Protein AF-A0A4P9YCV2-F1 (afdb_monomer_lite)

Structure (mmCIF, N/CA/C/O backbone):
data_AF-A0A4P9YCV2-F1
#
_entry.id   AF-A0A4P9YCV2-F1
#
loop_
_atom_site.group_PDB
_atom_site.id
_atom_site.type_symbol
_atom_site.label_atom_id
_atom_site.label_alt_id
_atom_site.label_comp_id
_atom_site.label_asym_id
_atom_site.label_entity_id
_atom_site.label_seq_id
_atom_site.pdbx_PDB_ins_code
_atom_site.Cartn_x
_atom_site.Cartn_y
_atom_site.Cartn_z
_atom_site.occupancy
_atom_site.B_iso_or_equiv
_atom_site.auth_seq_id
_atom_site.auth_comp_id
_atom_site.auth_asym_id
_atom_site.auth_atom_id
_atom_site.pdbx_PDB_model_num
ATOM 1 N N . MET A 1 1 ? -6.295 -4.041 25.156 1.00 79.94 1 MET A N 1
ATOM 2 C CA . MET A 1 1 ? -7.656 -3.529 24.914 1.00 79.94 1 MET A CA 1
ATOM 3 C C . MET A 1 1 ? -7.608 -2.036 25.189 1.00 79.94 1 MET A C 1
ATOM 5 O O . MET A 1 1 ? -7.021 -1.680 26.203 1.00 79.94 1 MET A O 1
ATOM 9 N N . ILE A 1 2 ? -8.071 -1.189 24.267 1.00 89.06 2 ILE A N 1
ATOM 10 C CA . ILE A 1 2 ? -8.066 0.276 24.450 1.00 89.06 2 ILE A CA 1
ATOM 11 C C . ILE A 1 2 ? -9.195 0.671 25.412 1.00 89.06 2 ILE A C 1
ATOM 13 O O . ILE A 1 2 ? -10.261 0.050 25.372 1.00 89.06 2 ILE A O 1
ATOM 17 N N . THR A 1 3 ? -8.975 1.653 26.290 1.00 91.81 3 THR A N 1
ATOM 18 C CA . THR A 1 3 ? -10.030 2.127 27.206 1.00 91.81 3 THR A CA 1
ATOM 19 C C . THR A 1 3 ? -11.043 3.021 26.484 1.00 91.81 3 THR A C 1
ATOM 21 O O . THR A 1 3 ? -10.750 3.566 25.419 1.00 91.81 3 THR A O 1
ATOM 24 N N . GLU A 1 4 ? -12.235 3.205 27.062 1.00 92.19 4 GLU A N 1
ATOM 25 C CA . GLU A 1 4 ? -13.264 4.096 26.500 1.00 92.19 4 GLU A CA 1
ATOM 26 C C . GLU A 1 4 ? -12.749 5.535 26.356 1.00 92.19 4 GLU A C 1
ATOM 28 O O . GLU A 1 4 ? -12.915 6.159 25.312 1.00 92.19 4 GLU A O 1
ATOM 33 N N . GLU A 1 5 ? -12.040 6.046 27.364 1.00 93.50 5 GLU A N 1
ATOM 34 C CA . GLU A 1 5 ? -11.459 7.393 27.349 1.00 93.50 5 GLU A CA 1
ATOM 35 C C . GLU A 1 5 ? -10.375 7.554 26.273 1.00 93.50 5 GLU A C 1
ATOM 37 O O . GLU A 1 5 ? -10.269 8.591 25.611 1.00 93.50 5 GLU A O 1
ATOM 42 N N . GLU A 1 6 ? -9.534 6.537 26.086 1.00 92.81 6 GLU A N 1
ATOM 43 C CA . GLU A 1 6 ? -8.525 6.515 25.026 1.00 92.81 6 GLU A CA 1
ATOM 44 C C . GLU A 1 6 ? -9.166 6.439 23.640 1.00 92.81 6 GLU A C 1
ATOM 46 O O . GLU A 1 6 ? -8.733 7.141 22.721 1.00 92.81 6 GLU A O 1
ATOM 51 N N . PHE A 1 7 ? -10.204 5.616 23.489 1.00 93.69 7 PHE A N 1
ATOM 52 C CA . PHE A 1 7 ? -10.951 5.493 22.246 1.00 93.69 7 PHE A CA 1
ATOM 53 C C . PHE A 1 7 ? -11.698 6.785 21.915 1.00 93.69 7 PHE A C 1
ATOM 55 O O . PHE A 1 7 ? -11.600 7.259 20.786 1.00 93.69 7 PHE A O 1
ATOM 62 N N . GLY A 1 8 ? -12.359 7.403 22.896 1.00 92.50 8 GLY A N 1
ATOM 63 C CA . GLY A 1 8 ? -13.043 8.685 22.755 1.00 92.50 8 GLY A CA 1
ATOM 64 C C . GLY A 1 8 ? -12.087 9.785 22.299 1.00 92.50 8 GLY A C 1
ATOM 65 O O . GLY A 1 8 ? -12.325 10.415 21.271 1.00 92.50 8 GLY A O 1
ATOM 66 N N . ARG A 1 9 ? -10.937 9.946 22.973 1.00 94.56 9 ARG A N 1
ATOM 67 C CA . ARG A 1 9 ? -9.894 10.900 22.546 1.00 94.56 9 ARG A CA 1
ATOM 68 C C . ARG A 1 9 ? -9.392 10.627 21.131 1.00 94.56 9 ARG A C 1
ATOM 70 O O . ARG A 1 9 ? -9.130 11.566 20.387 1.00 94.56 9 ARG A O 1
ATOM 77 N N . TRP A 1 10 ? -9.239 9.360 20.753 1.00 94.56 10 TRP A N 1
ATOM 78 C CA . TRP A 1 10 ? -8.842 9.005 19.394 1.00 94.56 10 TRP A CA 1
ATOM 79 C C . TRP A 1 10 ? -9.930 9.356 18.375 1.00 94.56 10 TRP A C 1
ATOM 81 O O . TRP A 1 10 ? -9.603 9.984 17.372 1.00 94.56 10 TRP A O 1
ATOM 91 N N . ILE A 1 11 ? -11.200 9.033 18.632 1.00 93.62 11 ILE A N 1
ATOM 92 C CA . ILE A 1 11 ? -12.32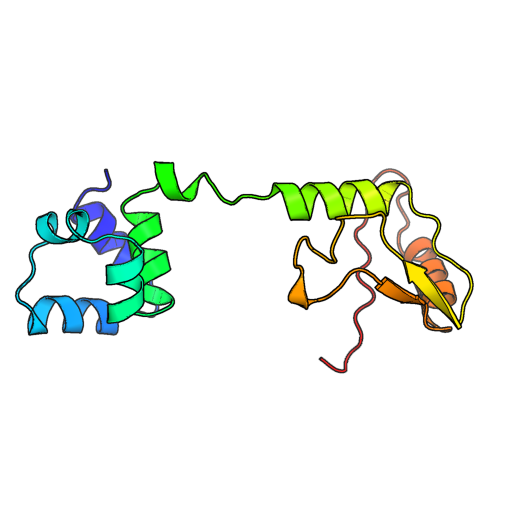5 9.361 17.744 1.00 93.62 11 ILE A CA 1
ATOM 93 C C . ILE A 1 11 ? -12.427 10.865 17.476 1.00 93.62 11 ILE A C 1
ATOM 95 O O . ILE A 1 11 ? -12.663 11.247 16.333 1.00 93.62 11 ILE A O 1
ATOM 99 N N . GLU A 1 12 ? -12.169 11.719 18.471 1.00 92.75 12 GLU A N 1
ATOM 100 C CA . GLU A 1 12 ? -12.150 13.184 18.298 1.00 92.75 12 GLU A CA 1
ATOM 101 C C . GLU A 1 12 ? -11.142 13.667 17.241 1.00 92.75 12 GLU A C 1
ATOM 103 O O . GLU A 1 12 ? -11.325 14.721 16.637 1.00 92.75 12 GLU A O 1
ATOM 108 N N . THR A 1 13 ? -10.089 12.890 16.975 1.00 91.44 13 THR A N 1
ATOM 109 C CA . THR A 1 13 ? -9.087 13.207 15.940 1.00 91.44 13 THR A CA 1
ATOM 110 C C . THR A 1 13 ? -9.458 12.708 14.545 1.00 91.44 13 THR A C 1
ATOM 112 O O . THR A 1 13 ? -8.745 12.991 13.584 1.00 91.44 13 THR A O 1
ATOM 115 N N . GLN A 1 14 ? -10.529 11.924 14.416 1.00 90.38 14 GLN A N 1
ATOM 116 C CA . GLN A 1 14 ? -10.894 11.268 13.167 1.00 90.38 14 GLN A CA 1
ATOM 117 C C . GLN A 1 14 ? -11.962 12.064 12.415 1.00 90.38 14 GLN A C 1
ATOM 119 O O . GLN A 1 14 ? -12.961 12.493 12.987 1.00 90.38 14 GLN A O 1
ATOM 124 N N . GLY A 1 15 ? -11.825 12.163 11.089 1.00 90.25 15 GLY A N 1
ATOM 125 C CA . GLY A 1 15 ? -12.814 12.827 10.226 1.00 90.25 15 GLY A CA 1
ATOM 126 C C . GLY A 1 15 ? -14.171 12.112 10.120 1.00 90.25 15 GLY A C 1
ATOM 127 O O . GLY A 1 15 ? -15.056 12.590 9.423 1.00 90.25 15 GLY A O 1
ATOM 128 N N . PHE A 1 16 ? -14.344 10.964 10.784 1.00 90.38 16 PHE A N 1
ATOM 129 C CA . PHE A 1 16 ? -15.563 10.148 10.758 1.00 90.38 16 PHE A CA 1
ATOM 130 C C . PHE A 1 16 ? -16.293 10.078 12.111 1.00 90.38 16 PHE A C 1
ATOM 132 O O . PHE A 1 16 ? -17.179 9.238 12.281 1.00 90.38 16 PHE A O 1
ATOM 139 N N . LYS A 1 17 ? -15.952 10.952 13.070 1.00 92.69 17 LYS A N 1
ATOM 140 C CA . LYS A 1 17 ? -16.592 11.022 14.396 1.00 92.69 17 LYS A CA 1
ATOM 141 C C . LYS A 1 17 ? -18.122 11.028 14.321 1.00 92.69 17 LYS A C 1
ATOM 143 O O . LYS A 1 17 ? -18.777 10.261 15.014 1.00 92.69 17 LYS A O 1
ATOM 148 N N . GLU A 1 18 ? -18.701 11.854 13.456 1.00 92.31 18 GLU A N 1
ATOM 149 C CA . GLU A 1 18 ? -20.161 11.978 13.349 1.00 92.31 18 GLU A CA 1
ATOM 150 C C . GLU A 1 18 ? -20.827 10.669 12.906 1.00 92.31 18 GLU A C 1
ATOM 152 O O . GLU A 1 18 ? -21.884 10.307 13.422 1.00 92.31 18 GLU A O 1
ATOM 157 N N . LYS A 1 19 ? -20.177 9.917 12.003 1.00 92.44 19 LYS A N 1
ATOM 158 C CA . LYS A 1 19 ? -20.676 8.623 11.514 1.00 92.44 19 LYS A CA 1
ATOM 159 C C . LYS A 1 19 ? -20.744 7.602 12.652 1.00 92.44 19 LYS A C 1
ATOM 161 O O . LYS A 1 19 ? -21.760 6.926 12.789 1.00 92.44 19 LYS A O 1
ATOM 166 N N . ILE A 1 20 ? -19.702 7.520 13.488 1.00 91.44 20 ILE A N 1
ATOM 167 C CA . ILE A 1 20 ? -19.708 6.595 14.630 1.00 91.44 20 ILE A CA 1
ATOM 168 C C . ILE A 1 20 ? -20.664 7.063 15.731 1.00 91.44 20 ILE A C 1
ATOM 170 O O . ILE A 1 20 ? -21.404 6.247 16.267 1.00 91.44 20 ILE A O 1
ATOM 174 N N . SER A 1 21 ? -20.727 8.367 16.023 1.00 91.25 21 SER A N 1
ATOM 175 C CA . SER A 1 21 ? -21.659 8.904 17.020 1.00 91.25 21 SER A CA 1
ATOM 176 C C . SER A 1 21 ? -23.109 8.599 16.653 1.00 91.25 21 SER A C 1
ATOM 178 O O . SER A 1 21 ? -23.869 8.165 17.514 1.00 91.25 21 SER A O 1
ATOM 180 N N . LYS A 1 22 ? -23.476 8.758 15.376 1.00 93.38 22 LYS A N 1
ATOM 181 C CA . LYS A 1 22 ? -24.812 8.414 14.888 1.00 93.38 22 LYS A CA 1
ATOM 182 C C . LYS A 1 22 ? -25.097 6.915 15.009 1.00 93.38 22 LYS A C 1
ATOM 184 O O . LYS A 1 22 ? -26.130 6.543 15.544 1.00 93.38 22 LYS A O 1
ATOM 189 N N . PHE A 1 23 ? -24.167 6.061 14.583 1.00 91.31 23 PHE A N 1
ATOM 190 C CA . PHE A 1 23 ? -24.310 4.606 14.692 1.00 91.31 23 PHE A CA 1
ATOM 191 C C . PHE A 1 23 ? -24.545 4.139 16.137 1.00 91.31 23 PHE A C 1
ATOM 193 O O . PHE A 1 23 ? -25.420 3.315 16.392 1.00 91.31 23 PHE A O 1
ATOM 200 N N . VAL A 1 24 ? -23.797 4.705 17.087 1.00 91.25 24 VAL A N 1
ATOM 201 C CA . VAL A 1 24 ? -23.939 4.409 18.518 1.00 91.25 24 VAL A CA 1
ATOM 202 C C . VAL A 1 24 ? -25.290 4.885 19.053 1.00 91.25 24 VAL A C 1
ATOM 204 O O . VAL A 1 24 ? -25.934 4.158 19.803 1.00 91.25 24 VAL A O 1
ATOM 207 N N . GLN A 1 25 ? -25.739 6.077 18.650 1.00 91.50 25 GLN A N 1
ATOM 208 C CA . GLN A 1 25 ? -27.035 6.626 19.057 1.00 91.50 25 GLN A CA 1
ATOM 209 C C . GLN A 1 25 ? -28.213 5.819 18.502 1.00 91.50 25 GLN A C 1
ATOM 211 O O . GLN A 1 25 ? -29.111 5.465 19.265 1.00 91.50 25 GLN A O 1
ATOM 216 N N . ASP A 1 26 ? -28.193 5.502 17.207 1.00 92.75 26 ASP A N 1
ATOM 217 C CA . ASP A 1 26 ? -29.285 4.810 16.512 1.00 92.75 26 ASP A CA 1
ATOM 218 C C . ASP A 1 26 ? -29.519 3.401 17.084 1.00 92.75 26 ASP A C 1
ATOM 220 O O . ASP A 1 26 ? -30.657 2.939 17.163 1.00 92.75 26 ASP A O 1
ATOM 224 N N . ASN A 1 27 ? -28.452 2.743 17.545 1.00 90.69 27 ASN A N 1
ATOM 225 C CA . ASN A 1 27 ? -28.502 1.380 18.071 1.00 90.69 27 ASN A CA 1
ATOM 226 C C . ASN A 1 27 ? -28.398 1.289 19.602 1.00 90.69 27 ASN A C 1
ATOM 228 O O . ASN A 1 27 ? -28.464 0.195 20.156 1.00 90.69 27 ASN A O 1
ATOM 232 N N . GLN A 1 28 ? -28.248 2.424 20.292 1.00 91.94 28 GLN A N 1
ATOM 233 C CA . GLN A 1 28 ? -28.092 2.508 21.752 1.00 91.94 28 GLN A CA 1
ATOM 234 C C . GLN A 1 28 ? -26.942 1.648 22.309 1.00 91.94 28 GLN A C 1
ATOM 236 O O . GLN A 1 28 ? -27.038 1.110 23.415 1.00 91.94 28 GLN A O 1
ATOM 241 N N . PHE A 1 29 ? -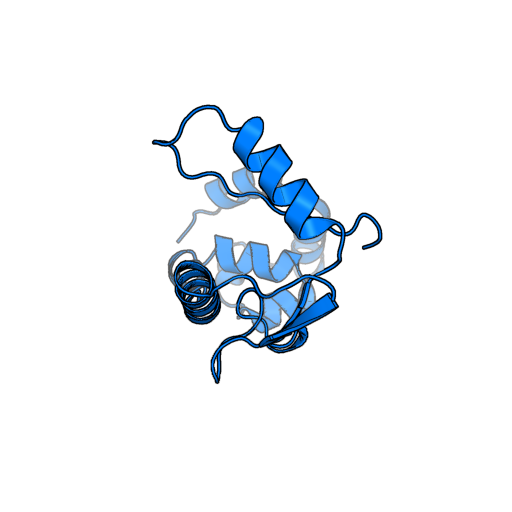25.851 1.521 21.552 1.00 91.62 29 PHE A N 1
ATOM 242 C CA . PHE A 1 29 ? -24.694 0.733 21.971 1.00 91.62 29 PHE A CA 1
ATOM 243 C C . PHE A 1 29 ? -23.890 1.428 23.069 1.00 91.62 29 PHE A C 1
ATOM 245 O O . PHE A 1 29 ? -23.776 2.655 23.114 1.00 91.62 29 PHE A O 1
ATOM 252 N N . LYS A 1 30 ? -23.278 0.621 23.931 1.00 91.19 30 LYS A N 1
ATOM 253 C CA . LYS A 1 30 ? -22.243 1.039 24.875 1.00 91.19 30 LYS A CA 1
ATOM 254 C C . LYS A 1 30 ? -20.864 0.674 24.339 1.00 91.19 30 LYS A C 1
ATOM 256 O O . LYS A 1 30 ? -20.731 -0.147 23.433 1.00 91.19 30 LYS A O 1
ATOM 261 N N . PHE A 1 31 ? -19.821 1.278 24.904 1.00 88.00 31 PHE A N 1
ATOM 262 C CA . PHE A 1 31 ? -18.452 1.022 24.461 1.00 88.00 31 PHE A CA 1
ATOM 263 C C . PHE A 1 31 ? -18.053 -0.456 24.605 1.00 88.00 31 PHE A C 1
ATOM 265 O O . PHE A 1 31 ? -17.334 -0.984 23.759 1.00 88.00 31 PHE A O 1
ATOM 272 N N . GLU A 1 32 ? -18.546 -1.154 25.631 1.00 89.75 32 GLU A N 1
ATOM 273 C CA . GLU A 1 32 ? -18.267 -2.580 25.828 1.00 89.75 32 GLU A CA 1
ATOM 274 C C . GLU A 1 32 ? -18.831 -3.449 24.697 1.00 89.75 32 GLU A C 1
ATOM 276 O O . GLU A 1 32 ? -18.220 -4.460 24.341 1.00 89.75 32 GLU A O 1
ATOM 281 N N . ASP A 1 33 ? -19.942 -3.029 24.086 1.00 91.75 33 ASP A N 1
ATOM 282 C CA . ASP A 1 33 ? -20.583 -3.762 22.995 1.00 91.75 33 ASP A CA 1
ATOM 283 C C . ASP A 1 33 ? -19.688 -3.799 21.751 1.00 91.75 33 ASP A C 1
ATOM 285 O O . ASP A 1 33 ? -19.752 -4.745 20.972 1.00 91.75 33 ASP A O 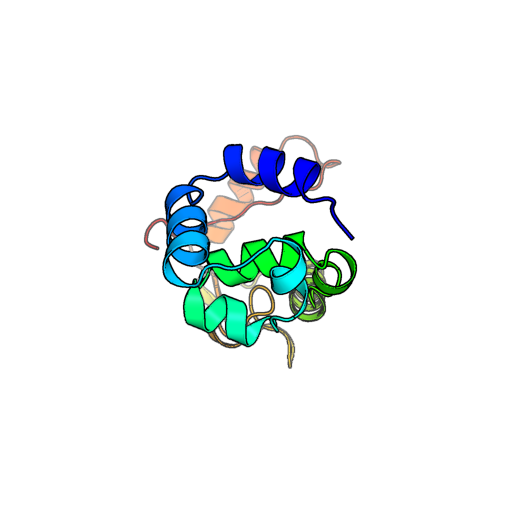1
ATOM 289 N N . PHE A 1 34 ? -18.783 -2.831 21.577 1.00 92.50 34 PHE A N 1
ATOM 290 C CA . PHE A 1 34 ? -17.945 -2.710 20.378 1.00 92.50 34 PHE A CA 1
ATOM 291 C C . PHE A 1 34 ? -17.020 -3.912 20.161 1.00 92.50 34 PHE A C 1
ATOM 293 O O . PHE A 1 34 ? -16.662 -4.228 19.024 1.00 92.50 34 PHE A O 1
ATOM 300 N N . TYR A 1 35 ? -16.637 -4.587 21.245 1.00 89.81 35 TYR A N 1
ATOM 301 C CA . TYR A 1 35 ? -15.779 -5.771 21.205 1.00 89.81 35 TYR A CA 1
ATOM 302 C C . TYR A 1 35 ? -16.529 -7.057 20.841 1.00 89.81 35 TYR A C 1
ATOM 304 O O . TYR A 1 35 ? -15.889 -8.070 20.572 1.00 89.81 35 TYR A O 1
ATOM 312 N N . SER A 1 36 ? -17.865 -7.031 20.819 1.00 90.56 36 SER A N 1
ATOM 313 C CA . SER A 1 36 ? -18.678 -8.172 20.378 1.00 90.56 36 SER A CA 1
ATOM 314 C C . SER A 1 36 ? -18.769 -8.294 18.853 1.00 90.56 36 SER A C 1
ATOM 316 O O . SER A 1 36 ? -19.065 -9.372 18.345 1.00 90.56 36 SER A O 1
ATOM 318 N N . PHE A 1 37 ? -18.464 -7.213 18.131 1.00 91.12 37 PHE A N 1
ATOM 319 C CA . PHE A 1 37 ? -18.541 -7.142 16.676 1.00 91.12 37 PHE A CA 1
ATOM 320 C C . PHE A 1 37 ? -17.292 -7.743 16.026 1.00 91.12 37 PHE A C 1
ATOM 322 O O . PHE A 1 37 ? -16.150 -7.358 16.308 1.00 91.12 37 PHE A O 1
ATOM 329 N N . THR A 1 38 ? -17.517 -8.638 15.072 1.00 91.25 38 THR A N 1
ATOM 330 C CA . THR A 1 38 ? -16.509 -9.122 14.130 1.00 91.25 38 THR A CA 1
ATOM 331 C C . THR A 1 38 ? -16.065 -8.015 13.171 1.00 91.25 38 THR A C 1
ATOM 333 O O . THR A 1 38 ? -16.703 -6.969 13.019 1.00 91.25 38 THR A O 1
ATOM 336 N N . LYS A 1 39 ? -14.943 -8.241 12.482 1.00 88.88 39 LYS A N 1
ATOM 337 C CA . LYS A 1 39 ? -14.437 -7.308 11.468 1.00 88.88 39 LYS A CA 1
ATOM 338 C C . LYS A 1 39 ? -15.449 -7.110 10.342 1.00 88.88 39 LYS A C 1
ATOM 340 O O . LYS A 1 39 ? -15.613 -5.995 9.855 1.00 88.88 39 LYS A O 1
ATOM 345 N N . GLU A 1 40 ? -16.092 -8.190 9.919 1.00 92.25 40 GLU A N 1
ATOM 346 C CA . GLU A 1 40 ? -17.063 -8.214 8.833 1.00 92.25 40 GLU A CA 1
ATOM 347 C C . GLU A 1 40 ? -18.328 -7.443 9.210 1.00 92.25 40 GLU A C 1
ATOM 349 O O . GLU A 1 40 ? -18.806 -6.663 8.393 1.00 92.25 40 GLU A O 1
ATOM 354 N N . GLU A 1 41 ? -18.809 -7.571 10.450 1.00 93.50 41 GLU A N 1
ATOM 355 C CA . GLU A 1 41 ? -19.946 -6.792 10.962 1.00 93.50 41 GLU A CA 1
ATOM 356 C C . GLU A 1 41 ? -19.620 -5.296 11.020 1.00 93.50 41 GLU A C 1
ATOM 358 O O . GLU A 1 41 ? -20.378 -4.480 10.502 1.00 93.50 41 GLU A O 1
ATOM 363 N N . TRP A 1 42 ? -18.443 -4.919 11.536 1.00 93.50 42 TRP A N 1
ATOM 364 C CA . TRP A 1 42 ? -18.002 -3.521 11.497 1.00 93.50 42 TRP A CA 1
ATOM 365 C C . TRP A 1 42 ? -17.961 -2.964 10.069 1.00 93.50 42 TRP A C 1
ATOM 367 O O . TRP A 1 42 ? -18.381 -1.831 9.827 1.00 93.50 42 TRP A O 1
ATOM 377 N N . VAL A 1 43 ? -17.442 -3.743 9.116 1.00 90.94 43 VAL A N 1
ATOM 378 C CA . VAL A 1 43 ? -17.361 -3.344 7.704 1.00 90.94 43 VAL A CA 1
ATOM 379 C C . VAL A 1 43 ? -18.740 -3.294 7.045 1.00 90.94 43 VAL A C 1
ATOM 381 O O . VAL A 1 43 ? -18.953 -2.429 6.203 1.00 90.94 43 VAL A O 1
ATOM 384 N N . ALA A 1 44 ? -19.675 -4.167 7.411 1.00 92.81 44 ALA A N 1
ATOM 385 C CA . ALA A 1 44 ? -21.036 -4.132 6.882 1.00 92.81 44 ALA A CA 1
ATOM 386 C C . ALA A 1 44 ? -21.772 -2.851 7.305 1.00 92.81 44 ALA A C 1
ATOM 388 O O . ALA A 1 44 ? -22.408 -2.209 6.474 1.00 92.81 44 ALA A O 1
ATOM 389 N N . GLU A 1 45 ? -21.615 -2.443 8.565 1.00 92.62 45 GLU A N 1
ATOM 390 C CA . GLU A 1 45 ? -22.303 -1.271 9.118 1.00 92.62 45 GLU A CA 1
ATOM 391 C C . GLU A 1 45 ? -21.644 0.055 8.714 1.00 92.62 45 GLU A C 1
ATOM 393 O O . GLU A 1 45 ? -22.312 1.049 8.424 1.00 92.62 45 GLU A O 1
ATOM 398 N N . LEU A 1 46 ? -20.308 0.100 8.700 1.00 92.06 46 LEU A N 1
ATOM 399 C CA . LEU A 1 46 ? -19.555 1.353 8.575 1.00 92.06 46 LEU A CA 1
ATOM 400 C C . LEU A 1 46 ? -18.567 1.383 7.403 1.00 92.06 46 LEU A C 1
ATOM 402 O O . LEU A 1 46 ? -17.856 2.380 7.238 1.00 92.06 46 LEU A O 1
ATOM 406 N N . GLU A 1 47 ? -18.544 0.353 6.560 1.00 91.00 47 GLU A N 1
ATOM 407 C CA . GLU A 1 47 ? -17.665 0.219 5.393 1.00 91.00 47 GLU A CA 1
ATOM 408 C C . GLU A 1 47 ? -16.174 0.299 5.780 1.00 91.00 47 GLU A C 1
ATOM 410 O O . GLU A 1 47 ? -15.696 -0.360 6.709 1.00 91.00 47 GLU A O 1
ATOM 415 N N . THR A 1 48 ? -15.397 1.121 5.070 1.00 87.12 48 THR A N 1
ATOM 416 C CA . THR A 1 48 ? -13.968 1.334 5.326 1.00 87.12 48 THR A CA 1
ATOM 417 C C . THR A 1 48 ? -13.705 1.896 6.723 1.00 87.12 48 THR A C 1
ATOM 419 O O . THR A 1 48 ? -12.708 1.520 7.341 1.00 87.12 48 THR A O 1
ATOM 422 N N . VAL A 1 49 ? -14.612 2.722 7.258 1.00 90.38 49 VAL A N 1
ATOM 423 C CA . VAL A 1 49 ? -14.529 3.263 8.625 1.00 90.38 49 VAL A CA 1
ATOM 424 C C . VAL A 1 49 ? -14.628 2.141 9.658 1.00 90.38 49 VAL A C 1
ATOM 426 O O . VAL A 1 49 ? -13.850 2.115 10.611 1.00 90.38 49 VAL A O 1
ATOM 429 N N . GLY A 1 50 ? -15.507 1.163 9.428 1.00 91.88 50 GLY A N 1
ATOM 430 C CA . GLY A 1 50 ? -15.651 -0.010 10.289 1.00 91.88 50 GLY A CA 1
ATOM 431 C C . GLY A 1 50 ? -14.356 -0.802 10.428 1.00 91.88 50 GLY A C 1
ATOM 432 O O . GLY A 1 50 ? -13.944 -1.147 11.534 1.00 91.88 50 GLY A O 1
ATOM 433 N N . ARG A 1 51 ? -13.633 -0.996 9.318 1.00 89.56 51 ARG A N 1
ATOM 434 C CA . ARG A 1 51 ? -12.311 -1.642 9.345 1.00 89.56 51 ARG A CA 1
ATOM 435 C C . ARG A 1 51 ? -11.311 -0.878 10.218 1.00 89.56 51 ARG A C 1
ATOM 437 O O . ARG A 1 51 ? -10.540 -1.503 10.944 1.00 89.56 51 ARG A O 1
ATOM 444 N N . VAL A 1 52 ? -11.300 0.454 10.141 1.00 90.06 52 VAL A N 1
ATOM 445 C CA . VAL A 1 52 ? -10.394 1.300 10.938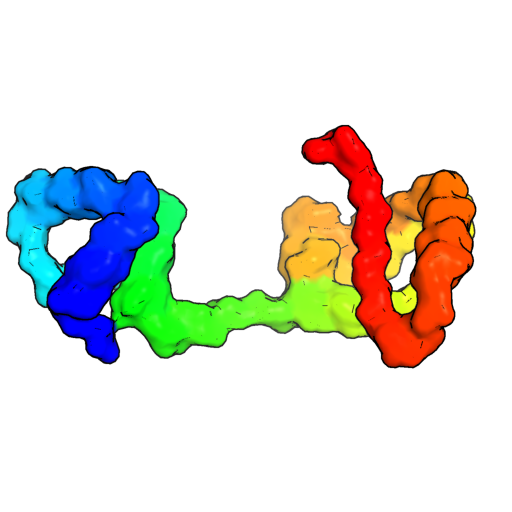 1.00 90.06 52 VAL A CA 1
ATOM 446 C C . VAL A 1 52 ? -10.717 1.185 12.429 1.00 90.06 52 VAL A C 1
ATOM 448 O O . VAL A 1 52 ? -9.802 1.015 13.235 1.00 90.06 52 VAL A O 1
ATOM 451 N N . ILE A 1 53 ? -12.003 1.210 12.791 1.00 92.56 53 ILE A N 1
ATOM 452 C CA . ILE A 1 53 ? -12.471 1.039 14.174 1.00 92.56 53 ILE A CA 1
ATOM 453 C C . ILE A 1 53 ? -12.093 -0.347 14.702 1.00 92.56 53 ILE A C 1
ATOM 455 O O . ILE A 1 53 ? -11.453 -0.442 15.749 1.00 92.56 53 ILE A O 1
ATOM 459 N N . TYR A 1 54 ? -12.393 -1.411 13.951 1.00 91.69 54 TYR A N 1
ATOM 460 C CA . TYR A 1 54 ? -12.051 -2.780 14.339 1.00 91.69 54 TYR A CA 1
ATOM 461 C C . TYR A 1 54 ? -10.552 -2.935 14.620 1.00 91.69 54 TYR A C 1
ATOM 463 O O . TYR A 1 54 ? -10.169 -3.462 15.664 1.00 91.69 54 TYR A O 1
ATOM 471 N N . ASN A 1 55 ? -9.697 -2.422 13.728 1.00 88.75 55 ASN A N 1
ATOM 472 C CA . ASN A 1 55 ? -8.245 -2.473 13.896 1.00 88.75 55 ASN A CA 1
ATOM 473 C C . ASN A 1 55 ? -7.771 -1.691 15.130 1.00 88.75 55 ASN A C 1
ATOM 475 O O . ASN A 1 55 ? -6.822 -2.108 15.795 1.00 88.75 55 ASN A O 1
ATOM 479 N N . LYS A 1 56 ? -8.419 -0.562 15.446 1.00 91.06 56 LYS A N 1
ATOM 480 C CA . LYS A 1 56 ? -8.101 0.234 16.636 1.00 91.06 56 LYS A CA 1
ATOM 481 C C . LYS A 1 56 ? -8.462 -0.502 17.929 1.00 91.06 56 LYS A C 1
ATOM 483 O O . LYS A 1 56 ? -7.695 -0.435 18.888 1.00 91.06 56 LYS A O 1
ATOM 488 N N . LEU A 1 57 ? -9.598 -1.201 17.944 1.00 90.50 57 LEU A N 1
ATOM 489 C CA . LEU A 1 57 ? -10.059 -2.010 19.076 1.00 90.50 57 LEU A CA 1
ATOM 490 C C . LEU A 1 57 ? -9.221 -3.292 19.245 1.00 90.50 57 LEU A C 1
ATOM 492 O O . LEU A 1 57 ? -8.939 -3.704 20.371 1.00 90.50 57 LEU A O 1
ATOM 496 N N . HIS A 1 58 ? -8.744 -3.872 18.136 1.00 86.69 58 HIS A N 1
ATOM 497 C CA . HIS A 1 58 ? -8.007 -5.141 18.086 1.00 86.69 58 HIS A CA 1
ATOM 498 C C . HIS A 1 58 ? -6.577 -4.983 17.528 1.00 86.69 58 HIS A C 1
ATOM 500 O O . HIS A 1 58 ? -6.244 -5.552 16.483 1.00 86.69 58 HIS A O 1
ATOM 506 N N . PRO A 1 59 ? -5.673 -4.266 18.225 1.00 75.44 59 PRO A N 1
ATOM 507 C CA . PRO A 1 59 ? -4.336 -3.962 17.710 1.00 75.44 59 PRO A CA 1
ATOM 508 C C . PRO A 1 59 ? -3.469 -5.210 17.468 1.00 75.44 59 PRO A C 1
ATOM 510 O O . PRO A 1 59 ? -2.637 -5.208 16.566 1.00 75.44 59 PRO A O 1
ATOM 513 N N . ALA A 1 60 ? -3.690 -6.301 18.214 1.00 67.00 60 ALA A N 1
ATOM 514 C CA . ALA A 1 60 ? -2.989 -7.570 17.998 1.00 67.00 60 ALA A CA 1
ATOM 515 C C . ALA A 1 60 ? -3.395 -8.270 16.684 1.00 67.00 60 ALA A C 1
ATOM 517 O O . ALA A 1 60 ? -2.574 -8.964 16.095 1.00 67.00 60 ALA A O 1
ATOM 518 N N . MET A 1 61 ? -4.627 -8.063 16.198 1.00 58.66 61 MET A N 1
ATOM 519 C CA . MET A 1 61 ? -5.090 -8.589 14.902 1.00 58.66 61 MET A CA 1
ATOM 520 C C . MET A 1 61 ? -4.805 -7.626 13.745 1.00 58.66 61 MET A C 1
ATOM 522 O O . MET A 1 61 ? -4.651 -8.054 12.605 1.00 58.66 61 MET A O 1
ATOM 526 N N . ALA A 1 62 ? -4.658 -6.328 14.025 1.00 53.47 62 ALA A N 1
ATOM 527 C CA . ALA A 1 62 ? -4.138 -5.366 13.052 1.00 53.47 62 ALA A CA 1
ATOM 528 C C . ALA A 1 62 ? -2.671 -5.654 12.665 1.00 53.47 62 ALA A C 1
ATOM 530 O O . ALA A 1 62 ? -2.232 -5.243 11.593 1.00 53.47 62 ALA A O 1
ATOM 531 N N . ALA A 1 63 ? -1.929 -6.388 13.507 1.00 51.81 63 ALA A N 1
ATOM 532 C CA . ALA A 1 63 ? -0.543 -6.783 13.261 1.00 51.81 63 ALA A CA 1
ATOM 533 C C . ALA A 1 63 ? -0.376 -7.873 12.182 1.00 51.81 63 ALA A C 1
ATOM 535 O O . ALA A 1 63 ? 0.743 -8.102 11.732 1.00 51.81 63 ALA A O 1
ATOM 536 N N . THR A 1 64 ? -1.453 -8.514 11.717 1.00 49.47 64 THR A N 1
ATOM 537 C CA . THR A 1 64 ? -1.402 -9.426 10.563 1.00 49.47 64 THR A CA 1
ATOM 538 C C . THR A 1 64 ? -1.852 -8.703 9.297 1.00 49.47 64 THR A C 1
ATOM 540 O O . THR A 1 64 ? -2.870 -9.042 8.693 1.00 49.47 64 THR A O 1
ATOM 543 N N . ILE A 1 65 ? -1.113 -7.669 8.891 1.00 57.09 65 ILE A N 1
ATOM 544 C CA . ILE A 1 65 ? -1.067 -7.333 7.467 1.00 57.09 65 ILE A CA 1
ATOM 545 C C . ILE A 1 65 ? -0.187 -8.416 6.857 1.00 57.09 65 ILE A C 1
ATOM 547 O O . ILE A 1 65 ? 1.002 -8.478 7.156 1.00 57.09 65 ILE A O 1
ATOM 551 N N . ASP A 1 66 ? -0.775 -9.302 6.059 1.00 64.94 66 ASP A N 1
ATOM 552 C CA . ASP A 1 66 ? 0.008 -10.226 5.249 1.00 64.94 66 ASP A CA 1
ATOM 553 C C . ASP A 1 66 ? 0.777 -9.411 4.200 1.00 64.94 66 ASP A C 1
ATOM 555 O O . ASP A 1 66 ? 0.246 -9.030 3.157 1.00 64.94 66 ASP A O 1
ATOM 559 N N . THR A 1 67 ? 2.021 -9.066 4.528 1.00 75.69 67 THR A N 1
ATOM 560 C CA . THR A 1 67 ? 2.937 -8.357 3.632 1.00 75.69 67 THR A CA 1
ATOM 561 C C . THR A 1 67 ? 3.703 -9.310 2.731 1.00 75.69 67 THR A C 1
ATOM 563 O O . THR A 1 67 ? 4.463 -8.836 1.892 1.00 75.69 67 THR A O 1
ATOM 566 N N . SER A 1 68 ? 3.499 -10.630 2.837 1.00 83.94 68 SER A N 1
ATOM 567 C CA . SER A 1 68 ? 4.318 -11.625 2.133 1.00 83.94 68 SER A CA 1
ATOM 568 C C . SER A 1 68 ? 4.331 -11.411 0.617 1.00 83.94 68 SER A C 1
ATOM 570 O O . SER A 1 68 ? 5.377 -11.534 -0.025 1.00 83.94 68 SER A O 1
ATOM 572 N N . GLY A 1 69 ? 3.196 -11.008 0.037 1.00 85.19 69 GLY A N 1
ATOM 573 C CA . GLY A 1 69 ? 3.096 -10.646 -1.377 1.00 85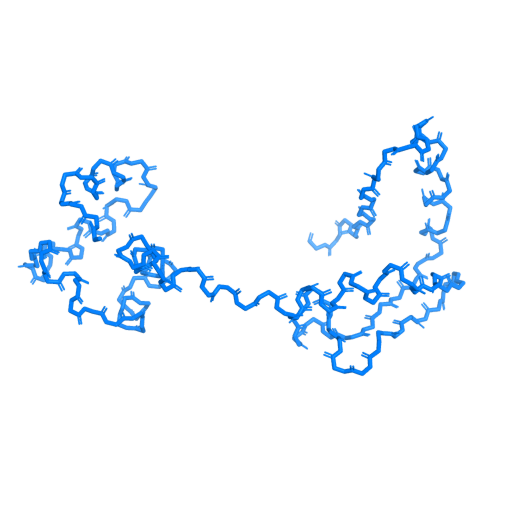.19 69 GLY A CA 1
ATOM 574 C C . GLY A 1 69 ? 3.891 -9.387 -1.740 1.00 85.19 69 GLY A C 1
ATOM 575 O O . GLY A 1 69 ? 4.535 -9.344 -2.789 1.00 85.19 69 GLY A O 1
ATOM 576 N N . LEU A 1 70 ? 3.889 -8.378 -0.866 1.00 87.88 70 LEU A N 1
ATOM 577 C CA . LEU A 1 70 ? 4.645 -7.140 -1.057 1.00 87.88 70 LEU A CA 1
ATOM 578 C C . LEU A 1 70 ? 6.154 -7.387 -0.904 1.00 87.88 70 LEU A C 1
ATOM 580 O O . LEU A 1 70 ? 6.943 -6.911 -1.718 1.00 87.88 70 LEU A O 1
ATOM 584 N N . ASP A 1 71 ? 6.546 -8.187 0.085 1.00 87.44 71 ASP A N 1
ATOM 585 C CA . ASP A 1 71 ? 7.933 -8.593 0.313 1.00 87.44 71 ASP A CA 1
ATOM 586 C C . ASP A 1 71 ? 8.467 -9.416 -0.867 1.00 87.44 71 ASP A C 1
ATOM 588 O O . ASP A 1 71 ? 9.574 -9.175 -1.355 1.00 87.44 71 ASP A O 1
ATOM 592 N N . SER A 1 72 ? 7.656 -10.339 -1.395 1.00 89.88 72 SER A N 1
ATOM 593 C CA . SER A 1 72 ? 7.985 -11.123 -2.594 1.00 89.88 72 SER A CA 1
ATOM 594 C C . SER A 1 72 ? 8.187 -10.232 -3.820 1.00 89.88 72 SER A C 1
ATOM 596 O O . SER A 1 72 ? 9.145 -10.420 -4.571 1.00 89.88 72 SER A O 1
ATOM 598 N N . TYR A 1 73 ? 7.328 -9.225 -3.998 1.00 90.25 73 TYR A N 1
ATOM 599 C CA . TYR A 1 73 ? 7.449 -8.247 -5.077 1.00 90.25 73 TYR A CA 1
ATOM 600 C C . TYR A 1 73 ? 8.753 -7.443 -4.998 1.00 90.25 73 TYR A C 1
ATOM 602 O O . TYR A 1 73 ? 9.494 -7.367 -5.980 1.00 90.25 73 TYR A O 1
ATOM 610 N N . TRP A 1 74 ? 9.074 -6.877 -3.831 1.00 88.88 74 TRP A N 1
ATOM 611 C CA . TRP A 1 74 ? 10.297 -6.087 -3.663 1.00 88.88 74 TRP A CA 1
ATOM 612 C C . TRP A 1 74 ? 11.566 -6.927 -3.787 1.00 88.88 74 TRP A C 1
ATOM 614 O O . TRP A 1 74 ? 12.547 -6.469 -4.373 1.00 88.88 74 TRP A O 1
ATOM 624 N N . ASN A 1 75 ? 11.551 -8.163 -3.286 1.00 89.56 75 ASN A N 1
ATOM 625 C CA . ASN A 1 75 ? 12.678 -9.077 -3.444 1.00 89.56 75 ASN A CA 1
ATOM 626 C C . ASN A 1 75 ? 12.898 -9.467 -4.908 1.00 89.56 75 ASN A C 1
ATOM 628 O O . ASN A 1 75 ? 14.045 -9.490 -5.350 1.00 89.56 75 ASN A O 1
ATOM 632 N N . ALA A 1 76 ? 11.826 -9.700 -5.672 1.00 88.69 76 ALA A N 1
ATOM 633 C CA . ALA A 1 76 ? 11.937 -9.942 -7.107 1.00 88.69 76 ALA A CA 1
ATOM 634 C C . ALA A 1 76 ? 12.551 -8.731 -7.824 1.00 88.69 76 ALA A C 1
ATOM 636 O O . ALA A 1 76 ? 13.497 -8.893 -8.587 1.00 88.69 76 ALA A O 1
ATOM 637 N N . LEU A 1 77 ? 12.079 -7.515 -7.528 1.00 84.88 77 LEU A N 1
ATOM 638 C CA . LEU A 1 77 ? 12.582 -6.285 -8.148 1.00 84.88 77 LEU A CA 1
ATOM 639 C C . LEU A 1 77 ? 14.072 -6.021 -7.910 1.00 84.88 77 LEU A C 1
ATOM 641 O O . LEU A 1 77 ? 14.729 -5.473 -8.789 1.00 84.88 77 LEU A O 1
ATOM 645 N N . ARG A 1 78 ? 14.618 -6.399 -6.748 1.00 82.50 78 ARG A N 1
ATOM 646 C CA . ARG A 1 78 ? 16.038 -6.171 -6.419 1.00 82.50 78 ARG A CA 1
ATOM 647 C C . ARG A 1 78 ? 17.008 -6.868 -7.368 1.00 82.50 78 ARG A C 1
ATOM 649 O O . ARG A 1 78 ? 18.119 -6.383 -7.545 1.00 82.50 78 ARG A O 1
ATOM 656 N N . VAL A 1 79 ? 16.612 -8.014 -7.911 1.00 81.81 79 VAL A N 1
ATOM 657 C CA . VAL A 1 79 ? 17.469 -8.861 -8.756 1.00 81.81 79 VAL A CA 1
ATOM 658 C C . VAL A 1 79 ? 17.033 -8.862 -10.218 1.00 81.81 79 VAL A C 1
ATOM 660 O O . VAL A 1 79 ? 17.667 -9.502 -11.051 1.00 81.81 79 VAL A O 1
ATOM 663 N N . LEU A 1 80 ? 15.937 -8.174 -10.532 1.00 79.88 80 LEU A N 1
ATOM 664 C CA . LEU A 1 80 ? 15.371 -8.143 -11.866 1.00 79.88 80 LEU A CA 1
ATOM 665 C C . LEU A 1 80 ? 16.139 -7.145 -12.736 1.00 79.88 80 LEU A C 1
ATOM 667 O O . LEU A 1 80 ? 16.213 -5.957 -12.422 1.00 79.88 80 LEU A O 1
ATOM 671 N N . GLU A 1 81 ? 16.659 -7.609 -13.867 1.00 74.94 81 GLU A N 1
ATOM 672 C CA . GLU A 1 81 ? 17.208 -6.706 -14.872 1.00 74.94 81 GLU A CA 1
ATOM 673 C C . GLU A 1 81 ? 16.074 -5.934 -15.553 1.00 74.94 81 GLU A C 1
ATOM 675 O O . GLU A 1 81 ? 15.117 -6.511 -16.081 1.00 74.94 81 GLU A O 1
ATOM 680 N N . ILE A 1 82 ? 16.175 -4.603 -15.549 1.00 70.75 82 ILE A N 1
ATOM 681 C CA . ILE A 1 82 ? 15.260 -3.765 -16.322 1.00 70.75 82 ILE A CA 1
ATOM 682 C C . ILE A 1 82 ? 15.558 -4.021 -17.803 1.00 70.75 82 ILE A C 1
ATOM 684 O O . ILE A 1 82 ? 16.651 -3.730 -18.286 1.00 70.75 82 ILE A O 1
ATOM 688 N N . GLY A 1 83 ? 14.579 -4.587 -18.511 1.00 72.44 83 GLY A N 1
ATOM 689 C CA . GLY A 1 83 ? 14.687 -4.889 -19.936 1.00 72.44 83 GLY A CA 1
ATOM 690 C C . GLY A 1 83 ? 14.875 -3.647 -20.816 1.00 72.44 83 GLY A C 1
ATOM 691 O O . GLY A 1 83 ? 14.759 -2.501 -20.377 1.00 72.44 83 GLY A O 1
ATOM 692 N N . ALA A 1 84 ? 15.140 -3.883 -22.102 1.00 82.38 84 ALA A N 1
ATOM 693 C CA . ALA A 1 84 ? 15.305 -2.818 -23.087 1.00 82.38 84 ALA A CA 1
ATOM 694 C C . ALA A 1 84 ? 14.025 -1.961 -23.256 1.00 82.38 84 ALA A C 1
ATOM 696 O O . ALA A 1 84 ? 12.913 -2.429 -22.991 1.00 82.38 84 ALA A O 1
ATOM 697 N N . PRO A 1 85 ? 14.142 -0.718 -23.755 1.00 83.25 85 PRO A N 1
ATOM 698 C CA . PRO A 1 85 ? 13.003 0.061 -24.238 1.00 83.25 85 PRO A CA 1
ATOM 699 C C . PRO A 1 85 ? 12.038 -0.750 -25.114 1.00 83.25 85 PRO A C 1
ATOM 701 O O . PRO A 1 85 ? 12.472 -1.525 -25.963 1.00 83.25 85 PRO A O 1
ATOM 704 N N . ASN A 1 86 ? 10.732 -0.516 -24.962 1.00 85.25 86 ASN A N 1
ATOM 705 C CA . ASN A 1 86 ? 9.658 -1.200 -25.694 1.00 85.25 86 ASN A CA 1
ATOM 706 C C . ASN A 1 86 ? 9.542 -2.709 -25.438 1.00 85.25 86 ASN A C 1
ATOM 708 O O . ASN A 1 86 ? 9.011 -3.437 -26.276 1.00 85.25 86 ASN A O 1
ATOM 712 N N . THR A 1 87 ? 10.004 -3.189 -24.287 1.00 87.44 87 THR A N 1
ATOM 713 C CA . THR A 1 87 ? 9.845 -4.595 -23.901 1.00 87.44 87 THR A CA 1
ATOM 714 C C . THR A 1 87 ? 8.841 -4.756 -22.768 1.00 87.44 87 THR A C 1
ATOM 716 O O . THR A 1 87 ? 8.563 -3.822 -22.011 1.00 87.44 87 THR A O 1
ATOM 719 N N . VAL A 1 88 ? 8.271 -5.956 -22.664 1.00 86.94 88 VAL A N 1
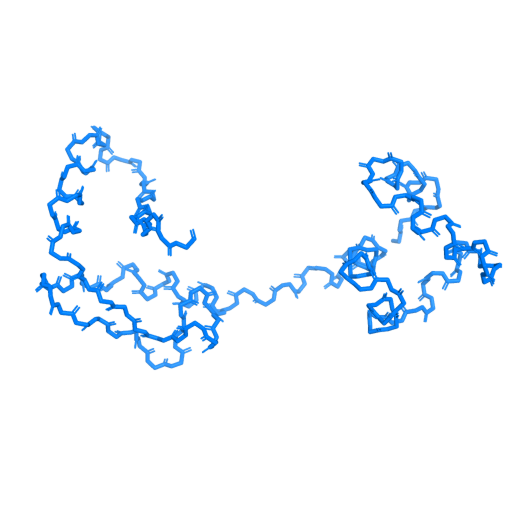ATOM 720 C CA . VAL A 1 88 ? 7.472 -6.371 -21.510 1.00 86.94 88 VAL A CA 1
ATOM 721 C C . VAL A 1 88 ? 8.371 -7.159 -20.576 1.00 86.94 88 VAL A C 1
ATOM 723 O O . VAL A 1 88 ? 9.028 -8.113 -20.989 1.00 86.94 88 VAL A O 1
ATOM 726 N N . VAL A 1 89 ? 8.367 -6.768 -19.312 1.00 86.62 89 VAL A N 1
ATOM 727 C CA . VAL A 1 89 ? 9.069 -7.454 -18.238 1.00 86.62 89 VAL A CA 1
ATOM 728 C C . VAL A 1 89 ? 8.036 -8.220 -17.424 1.00 86.62 89 VAL A C 1
ATOM 730 O O . VAL A 1 89 ? 7.014 -7.661 -17.024 1.00 86.62 89 VAL A O 1
ATOM 733 N N . ASN A 1 90 ? 8.297 -9.506 -17.206 1.00 90.12 90 ASN A N 1
ATOM 734 C CA . ASN A 1 90 ? 7.439 -10.388 -16.425 1.00 90.12 90 ASN A CA 1
ATOM 735 C C . ASN A 1 90 ? 8.084 -10.654 -15.066 1.00 90.12 90 ASN A C 1
ATOM 737 O O . ASN A 1 90 ? 9.278 -10.940 -14.988 1.00 90.12 90 ASN A O 1
ATOM 741 N N . LEU A 1 91 ? 7.283 -10.575 -14.010 1.00 90.12 91 LEU A N 1
ATOM 742 C CA . LEU A 1 91 ? 7.669 -11.016 -12.679 1.00 90.12 91 LEU A CA 1
ATOM 743 C C . LEU A 1 91 ? 7.753 -12.554 -12.621 1.00 90.12 91 LEU A C 1
ATOM 745 O O . LEU A 1 91 ? 7.094 -13.232 -13.419 1.00 90.12 91 LEU A O 1
ATOM 749 N N . PRO A 1 92 ? 8.525 -13.109 -11.667 1.00 91.19 92 PRO A N 1
ATOM 750 C CA . PRO A 1 92 ? 8.547 -14.542 -11.392 1.00 91.19 92 PRO A CA 1
ATOM 751 C C . PRO A 1 92 ? 7.159 -15.110 -11.073 1.00 91.19 92 PRO A C 1
ATOM 753 O O . PRO A 1 92 ? 6.239 -14.387 -10.680 1.00 91.19 92 PRO A O 1
ATOM 756 N N . ASP A 1 93 ? 7.015 -16.428 -11.198 1.00 88.44 93 ASP A N 1
ATOM 757 C CA . ASP A 1 93 ? 5.752 -17.098 -10.897 1.00 88.44 93 ASP A CA 1
ATOM 758 C C . ASP A 1 93 ? 5.287 -16.832 -9.458 1.00 88.44 93 ASP A C 1
ATOM 760 O O . ASP A 1 93 ? 6.077 -16.807 -8.516 1.00 88.44 93 ASP A O 1
ATOM 764 N N . ASN A 1 94 ? 3.977 -16.622 -9.306 1.00 87.50 94 ASN A N 1
ATOM 765 C CA . ASN A 1 94 ? 3.294 -16.234 -8.065 1.00 87.50 94 ASN A CA 1
ATOM 766 C C . ASN A 1 94 ? 3.674 -14.858 -7.486 1.00 87.50 94 ASN A C 1
ATOM 768 O O . ASN A 1 94 ? 3.132 -14.469 -6.451 1.00 87.50 94 ASN A O 1
ATOM 772 N N . VAL A 1 95 ? 4.523 -14.079 -8.162 1.00 91.00 95 VAL A N 1
ATOM 773 C CA . VAL A 1 95 ? 4.823 -12.697 -7.776 1.00 91.00 95 VAL A CA 1
ATOM 774 C C . VAL A 1 95 ? 3.934 -11.742 -8.567 1.00 91.00 95 VAL A C 1
ATOM 776 O O . VAL A 1 95 ? 3.855 -11.796 -9.793 1.00 91.00 95 VAL A O 1
ATOM 779 N N . HIS A 1 96 ? 3.264 -10.844 -7.851 1.00 88.62 96 HIS A N 1
ATOM 780 C CA . HIS A 1 96 ? 2.338 -9.873 -8.425 1.00 88.62 96 HIS A CA 1
ATOM 781 C C . HIS A 1 96 ? 2.791 -8.457 -8.094 1.00 88.62 96 HIS A C 1
ATOM 783 O O . HIS A 1 96 ? 3.463 -8.230 -7.086 1.00 88.62 96 HIS A O 1
ATOM 789 N N . ILE A 1 97 ? 2.419 -7.495 -8.936 1.00 87.69 97 ILE A N 1
ATOM 790 C CA . ILE A 1 97 ? 2.780 -6.092 -8.746 1.00 87.69 97 ILE A CA 1
ATOM 791 C C . ILE A 1 97 ? 2.229 -5.612 -7.402 1.00 87.69 97 ILE A C 1
ATOM 793 O O . ILE A 1 97 ? 1.028 -5.706 -7.149 1.00 87.69 97 ILE A O 1
ATOM 797 N N . LEU A 1 98 ? 3.121 -5.130 -6.530 1.00 86.50 98 LEU A N 1
ATOM 798 C CA . LEU A 1 98 ? 2.803 -4.712 -5.157 1.00 86.50 98 LEU A CA 1
ATOM 799 C C . LEU A 1 98 ? 2.116 -5.809 -4.314 1.00 86.50 98 LEU A C 1
ATOM 801 O O . LEU A 1 98 ? 1.394 -5.502 -3.369 1.00 86.50 98 LEU A O 1
ATOM 805 N N . GLY A 1 99 ? 2.299 -7.084 -4.669 1.00 85.62 99 GLY A N 1
ATOM 806 C CA . GLY A 1 99 ? 1.615 -8.211 -4.032 1.00 85.62 99 GLY A CA 1
ATOM 807 C C . GLY A 1 99 ? 0.129 -8.344 -4.386 1.00 85.62 99 GLY A C 1
ATOM 808 O O . GLY A 1 99 ? -0.570 -9.133 -3.758 1.00 85.62 99 GLY A O 1
ATOM 809 N N . ASN A 1 100 ? -0.376 -7.597 -5.375 1.00 81.38 100 ASN A N 1
ATOM 810 C CA . ASN A 1 100 ? -1.795 -7.562 -5.720 1.00 81.38 100 ASN A CA 1
ATOM 811 C C . ASN A 1 100 ? -2.089 -8.300 -7.034 1.00 81.38 100 ASN A C 1
ATOM 813 O O . ASN A 1 100 ? -1.720 -7.847 -8.119 1.00 81.38 100 ASN A O 1
ATOM 817 N N . VAL A 1 101 ? -2.835 -9.405 -6.936 1.00 83.06 101 VAL A N 1
ATOM 818 C CA . VAL A 1 101 ? -3.166 -10.271 -8.080 1.00 83.06 101 VAL A CA 1
ATOM 819 C C . VAL A 1 101 ? -3.957 -9.556 -9.178 1.00 83.06 101 VAL A C 1
ATOM 821 O O . VAL A 1 101 ? -3.835 -9.909 -10.346 1.00 83.06 101 VAL A O 1
ATOM 824 N N . VAL A 1 102 ? -4.740 -8.537 -8.814 1.00 82.25 102 VAL A N 1
ATOM 825 C CA . VAL A 1 102 ? -5.612 -7.793 -9.735 1.00 82.25 102 VAL A CA 1
ATOM 826 C C . VAL A 1 102 ? -4.805 -6.866 -10.643 1.00 82.25 102 VAL A C 1
ATOM 828 O O . VAL A 1 102 ? -5.192 -6.640 -11.785 1.00 82.25 102 VAL A O 1
ATOM 831 N N . ILE A 1 103 ? -3.669 -6.349 -10.163 1.00 81.38 103 ILE A N 1
ATOM 832 C CA . ILE A 1 103 ? -2.783 -5.485 -10.962 1.00 81.38 103 ILE A CA 1
ATOM 833 C C . ILE A 1 103 ? -2.030 -6.317 -12.013 1.00 81.38 103 ILE A C 1
ATOM 835 O O . ILE A 1 103 ? -1.708 -5.827 -13.094 1.00 81.38 103 ILE A O 1
ATOM 839 N N . GLY A 1 104 ? -1.787 -7.595 -11.713 1.00 86.81 104 GLY A N 1
ATOM 840 C CA . GLY A 1 104 ? -1.105 -8.534 -12.593 1.00 86.81 104 GLY A CA 1
ATOM 841 C C . GLY A 1 104 ? 0.378 -8.689 -12.263 1.00 86.81 104 GLY A C 1
ATOM 842 O O . GLY A 1 104 ? 0.838 -8.344 -11.173 1.00 86.81 104 GLY A O 1
ATOM 843 N N . LYS A 1 105 ? 1.128 -9.267 -13.205 1.00 91.50 105 LYS A N 1
ATOM 844 C CA . LYS A 1 105 ? 2.513 -9.717 -12.992 1.00 91.50 105 LYS A CA 1
ATOM 845 C C . LYS A 1 105 ? 3.511 -9.241 -14.051 1.00 91.50 105 LYS A C 1
ATOM 847 O O . LYS A 1 105 ? 4.589 -9.811 -14.178 1.00 91.50 105 LYS A O 1
ATOM 852 N N . SER A 1 106 ? 3.159 -8.214 -14.820 1.00 88.62 106 SER A N 1
ATOM 853 C CA . SER A 1 106 ? 3.984 -7.742 -15.935 1.00 88.62 106 SER A CA 1
ATOM 854 C C . SER A 1 106 ? 3.876 -6.232 -16.099 1.00 88.62 106 SER A C 1
ATOM 856 O O . SER A 1 106 ? 2.805 -5.662 -15.897 1.00 88.62 106 SER A O 1
ATOM 858 N N . TRP A 1 107 ? 4.955 -5.584 -16.531 1.00 85.19 107 TRP A N 1
ATOM 859 C CA . TRP A 1 107 ? 4.940 -4.171 -16.913 1.00 85.19 107 TRP A CA 1
ATOM 860 C C . TRP A 1 107 ? 5.657 -3.936 -18.236 1.00 85.19 107 TRP A C 1
ATOM 862 O O . TRP A 1 107 ? 6.534 -4.693 -18.646 1.00 85.19 107 TRP A O 1
ATOM 872 N N . PHE A 1 108 ? 5.284 -2.851 -18.908 1.00 85.44 108 PHE A N 1
ATOM 873 C CA . PHE A 1 108 ? 5.902 -2.421 -20.156 1.00 85.44 108 PHE A CA 1
ATOM 874 C C . PHE A 1 108 ? 6.942 -1.328 -19.897 1.00 85.44 108 PHE A C 1
ATOM 876 O O . PHE A 1 108 ? 6.639 -0.301 -19.283 1.00 85.44 108 PHE A O 1
ATOM 883 N N . VAL A 1 109 ? 8.162 -1.526 -20.396 1.00 81.62 109 VAL A N 1
ATOM 884 C CA . VAL A 1 109 ? 9.251 -0.551 -20.303 1.00 81.62 109 VAL A CA 1
ATOM 885 C C . VAL A 1 109 ? 9.070 0.493 -21.398 1.00 81.62 109 VAL A C 1
ATOM 887 O O . VAL A 1 109 ? 9.378 0.267 -22.570 1.00 81.62 109 VAL A O 1
ATOM 890 N N . ARG A 1 110 ? 8.567 1.670 -21.017 1.00 81.88 110 ARG A N 1
ATOM 891 C CA . ARG A 1 110 ? 8.416 2.786 -21.954 1.00 81.88 110 ARG A CA 1
ATOM 892 C C . ARG A 1 110 ? 9.784 3.280 -22.440 1.00 81.88 110 ARG A C 1
ATOM 894 O O . ARG A 1 110 ? 10.713 3.350 -21.636 1.00 81.88 110 ARG A O 1
ATOM 901 N N . PRO A 1 111 ? 9.904 3.736 -23.701 1.00 81.75 111 PRO A N 1
ATOM 902 C CA . PRO A 1 111 ? 11.160 4.270 -24.236 1.00 81.75 111 PRO A CA 1
ATOM 903 C C . PRO A 1 111 ? 11.797 5.377 -23.406 1.00 81.75 111 PRO A C 1
ATOM 905 O O . PRO A 1 111 ? 13.018 5.471 -23.316 1.00 81.75 111 PRO A O 1
ATOM 908 N N . CYS A 1 112 ? 10.969 6.213 -22.781 1.00 80.06 112 CYS A N 1
ATOM 909 C CA . CYS A 1 112 ? 11.441 7.318 -21.963 1.00 80.06 112 CYS A CA 1
ATOM 910 C C . CYS A 1 112 ? 12.026 6.876 -20.616 1.00 80.06 112 CYS A C 1
ATOM 912 O O . CYS A 1 112 ? 12.791 7.637 -20.035 1.00 80.06 112 CYS A O 1
ATOM 914 N N . TYR A 1 113 ? 11.709 5.679 -20.111 1.00 77.94 113 TYR A N 1
ATOM 915 C CA . TYR A 1 113 ? 12.106 5.271 -18.761 1.00 77.94 113 TYR A CA 1
ATOM 916 C C . TYR A 1 113 ? 13.602 5.028 -18.625 1.00 77.94 113 TYR A C 1
ATOM 918 O O . TYR A 1 113 ? 14.161 5.398 -17.603 1.00 77.94 113 TYR A O 1
ATOM 926 N N . THR A 1 114 ? 14.280 4.499 -19.644 1.00 73.19 114 THR A N 1
ATOM 927 C CA . THR A 1 114 ? 15.740 4.325 -19.586 1.00 73.19 114 THR A CA 1
ATOM 928 C C . THR A 1 114 ? 16.464 5.674 -19.546 1.00 73.19 114 THR A C 1
ATOM 930 O O . THR A 1 114 ? 17.390 5.856 -18.760 1.00 73.19 114 THR A O 1
ATOM 933 N N . LEU A 1 115 ? 16.006 6.648 -20.341 1.00 77.88 115 LEU A N 1
ATOM 934 C CA . LEU A 1 115 ? 16.560 8.009 -20.343 1.00 77.88 115 LEU A CA 1
ATOM 935 C C . LEU A 1 115 ? 16.270 8.732 -19.024 1.00 77.88 115 LEU A C 1
ATOM 937 O O . LEU A 1 115 ? 17.137 9.412 -18.479 1.00 77.88 115 LEU A O 1
ATOM 941 N N . LEU A 1 116 ? 15.054 8.565 -18.504 1.00 76.19 116 LEU A N 1
ATOM 942 C CA . LEU A 1 116 ? 14.628 9.165 -17.249 1.00 76.19 116 LEU A CA 1
ATOM 943 C C . LEU A 1 116 ? 15.368 8.549 -16.059 1.00 76.19 116 LEU A C 1
ATOM 945 O O . LEU A 1 116 ? 15.829 9.291 -15.204 1.00 76.19 116 LEU A O 1
ATOM 949 N N . LEU A 1 117 ? 15.567 7.229 -16.044 1.00 75.19 117 LEU A N 1
ATOM 950 C CA . LEU A 1 117 ? 16.373 6.540 -15.038 1.00 75.19 117 LEU A CA 1
ATOM 951 C C . LEU A 1 117 ? 17.814 7.055 -15.042 1.00 75.19 117 LEU A C 1
ATOM 953 O O . LEU A 1 117 ? 18.325 7.405 -13.985 1.00 75.19 117 LEU A O 1
ATOM 957 N N . ALA A 1 118 ? 18.443 7.170 -16.215 1.00 76.12 118 ALA A N 1
ATOM 958 C CA . ALA A 1 118 ? 19.790 7.727 -16.327 1.00 76.12 118 ALA A CA 1
ATOM 959 C C . ALA A 1 118 ? 19.864 9.158 -15.767 1.00 76.12 118 ALA A C 1
ATOM 961 O O . ALA A 1 118 ? 20.786 9.480 -15.023 1.00 76.12 118 ALA A O 1
ATOM 962 N N . LYS A 1 119 ? 18.860 9.998 -16.054 1.00 77.31 119 LYS A N 1
ATOM 963 C CA . LYS A 1 119 ? 18.769 11.353 -15.493 1.00 77.31 119 LYS A CA 1
ATOM 964 C C . LYS A 1 119 ? 18.512 11.375 -13.991 1.00 77.31 119 LYS A C 1
ATOM 966 O O . LYS A 1 119 ? 19.115 12.183 -13.296 1.00 77.31 119 LYS A O 1
ATOM 971 N N . CYS A 1 120 ? 17.664 10.494 -13.473 1.00 75.62 120 CYS A N 1
ATOM 972 C CA . CYS A 1 120 ? 17.456 10.366 -12.037 1.00 75.62 120 CYS A CA 1
ATOM 973 C C . CYS A 1 120 ? 18.753 9.959 -11.333 1.00 75.62 120 CYS A C 1
ATOM 975 O O . CYS A 1 120 ? 19.096 10.572 -10.331 1.00 75.62 120 CYS A O 1
ATOM 977 N N . LEU A 1 121 ? 19.497 8.995 -11.880 1.00 74.00 121 LEU A N 1
ATOM 978 C CA . LEU A 1 121 ? 20.791 8.570 -11.343 1.00 74.00 121 LEU A CA 1
ATOM 979 C C . LEU A 1 121 ? 21.862 9.670 -11.427 1.00 74.00 121 LEU A C 1
ATOM 981 O O . LEU A 1 121 ? 22.689 9.762 -10.535 1.00 74.00 121 LEU A O 1
ATOM 985 N N . GLU A 1 122 ? 21.837 10.523 -12.456 1.00 76.56 122 GLU A N 1
ATOM 986 C CA . GLU A 1 122 ? 22.715 11.702 -12.555 1.00 76.56 122 GLU A CA 1
ATOM 987 C C . GLU A 1 122 ? 22.400 12.753 -11.473 1.00 76.56 122 GLU A C 1
ATOM 989 O O . GLU A 1 122 ? 23.306 13.364 -10.914 1.00 76.56 122 GLU A O 1
ATOM 994 N N . ILE A 1 123 ? 21.113 12.967 -11.172 1.00 72.31 123 ILE A N 1
ATOM 995 C CA . ILE A 1 123 ? 20.648 13.924 -10.151 1.00 72.31 123 ILE A CA 1
ATOM 996 C C . ILE A 1 123 ? 20.896 13.394 -8.733 1.00 72.31 123 ILE A C 1
ATOM 998 O O . ILE A 1 123 ? 21.164 14.164 -7.808 1.00 72.31 123 ILE A O 1
ATOM 1002 N N . ILE A 1 124 ? 20.789 12.081 -8.554 1.00 70.12 124 ILE A N 1
ATOM 1003 C CA . ILE A 1 124 ? 21.067 11.392 -7.301 1.00 70.12 124 ILE A CA 1
ATOM 1004 C C . ILE A 1 124 ? 22.590 11.348 -7.114 1.00 70.12 124 ILE A C 1
ATOM 1006 O O . ILE A 1 124 ? 23.283 10.436 -7.546 1.00 70.12 124 ILE A O 1
ATOM 1010 N N . ALA A 1 125 ? 23.121 12.396 -6.491 1.00 57.44 125 ALA A N 1
ATOM 1011 C CA . ALA A 1 125 ? 24.559 12.610 -6.357 1.00 57.44 125 ALA A CA 1
ATOM 1012 C C . ALA A 1 125 ? 25.251 11.713 -5.306 1.00 57.44 125 ALA A C 1
ATOM 1014 O O . ALA A 1 125 ? 26.479 11.710 -5.236 1.00 57.44 125 ALA A O 1
ATOM 1015 N N . ASP A 1 126 ? 24.500 10.970 -4.485 1.00 64.19 126 ASP A N 1
ATOM 1016 C CA . ASP A 1 126 ? 25.048 10.123 -3.422 1.00 64.19 126 ASP A CA 1
ATOM 1017 C C . ASP A 1 126 ? 24.897 8.624 -3.758 1.00 64.19 126 ASP A C 1
ATOM 1019 O O . ASP A 1 126 ? 23.788 8.091 -3.702 1.00 64.19 126 ASP A O 1
ATOM 1023 N N . PRO A 1 127 ? 25.998 7.911 -4.068 1.00 58.88 127 PRO A N 1
ATOM 1024 C CA . PRO A 1 127 ? 25.968 6.480 -4.367 1.00 58.88 127 PRO A CA 1
ATOM 1025 C C . PRO A 1 127 ? 25.730 5.597 -3.131 1.00 58.88 127 PRO A C 1
ATOM 1027 O O . PRO A 1 127 ? 25.568 4.386 -3.275 1.00 58.88 127 PRO A O 1
ATOM 1030 N N . THR A 1 128 ? 25.753 6.164 -1.919 1.00 57.56 128 THR A N 1
ATOM 1031 C CA . THR A 1 128 ? 25.654 5.405 -0.662 1.00 57.56 128 THR A CA 1
ATOM 1032 C C . THR A 1 128 ? 24.245 5.348 -0.081 1.00 57.56 128 THR A C 1
ATOM 1034 O O . THR A 1 128 ? 23.958 4.473 0.740 1.00 57.56 128 THR A O 1
ATOM 1037 N N . THR A 1 129 ? 23.340 6.211 -0.543 1.00 57.56 129 THR A N 1
ATOM 1038 C CA . THR A 1 129 ? 21.951 6.242 -0.081 1.00 57.56 129 THR A CA 1
ATOM 1039 C C . THR A 1 129 ? 21.050 5.478 -1.063 1.00 57.56 129 THR A C 1
ATOM 1041 O O . THR A 1 129 ? 21.073 5.746 -2.260 1.00 57.56 129 THR A O 1
ATOM 1044 N N . PRO A 1 130 ? 20.235 4.503 -0.619 1.00 56.38 130 PRO A N 1
ATOM 1045 C CA . PRO A 1 130 ? 19.247 3.866 -1.486 1.00 56.38 130 PRO A CA 1
ATOM 1046 C C . PRO A 1 130 ? 18.144 4.861 -1.868 1.00 56.38 130 PRO A C 1
ATOM 1048 O O . PRO A 1 130 ? 17.447 5.385 -0.999 1.00 56.38 130 PRO A O 1
ATOM 1051 N N . HIS A 1 131 ? 17.942 5.088 -3.166 1.00 60.91 131 HIS A N 1
ATOM 1052 C CA . HIS A 1 131 ? 16.882 5.962 -3.672 1.00 60.91 131 HIS A CA 1
ATOM 1053 C C . HIS A 1 131 ? 15.774 5.153 -4.343 1.00 60.91 131 HIS A C 1
ATOM 1055 O O . HIS A 1 131 ? 16.025 4.323 -5.216 1.00 60.91 131 HIS A O 1
ATOM 1061 N N . LEU A 1 132 ? 14.529 5.431 -3.961 1.00 55.91 132 LEU A N 1
ATOM 1062 C CA . LEU A 1 132 ? 13.351 4.905 -4.638 1.00 55.91 132 LEU A CA 1
ATOM 1063 C C . LEU A 1 132 ? 12.915 5.899 -5.721 1.00 55.91 132 LEU A C 1
ATOM 1065 O O . LEU A 1 132 ? 12.352 6.949 -5.421 1.00 55.91 132 LEU A O 1
ATOM 1069 N N . VAL A 1 133 ? 13.173 5.563 -6.985 1.00 59.88 133 VAL A N 1
ATOM 1070 C CA . VAL A 1 133 ? 12.725 6.350 -8.141 1.00 59.88 133 VAL A CA 1
ATOM 1071 C C . VAL A 1 133 ? 11.465 5.704 -8.712 1.00 59.88 133 VAL A C 1
ATOM 1073 O O . VAL A 1 133 ? 11.535 4.720 -9.445 1.00 59.88 133 VAL A O 1
ATOM 1076 N N . ILE A 1 134 ? 10.296 6.247 -8.367 1.00 61.00 134 ILE A N 1
ATOM 1077 C CA . ILE A 1 134 ? 9.019 5.812 -8.946 1.00 61.00 134 ILE A CA 1
ATOM 1078 C C . ILE A 1 134 ? 8.743 6.663 -10.180 1.00 61.00 134 ILE A C 1
ATOM 1080 O O . ILE A 1 134 ? 8.331 7.818 -10.085 1.00 61.00 134 ILE A O 1
ATOM 1084 N N . LEU A 1 135 ? 8.957 6.078 -11.356 1.00 60.62 135 LEU A N 1
ATOM 1085 C CA . LEU A 1 135 ? 8.576 6.687 -12.626 1.00 60.62 135 LEU A CA 1
ATOM 1086 C C . LEU A 1 135 ? 7.102 6.369 -12.892 1.00 60.62 135 LEU A C 1
ATOM 1088 O O . LEU A 1 135 ? 6.756 5.362 -13.508 1.00 60.62 135 LEU A O 1
ATOM 1092 N N . GLY A 1 136 ? 6.230 7.206 -12.333 1.00 54.97 136 GLY A N 1
ATOM 1093 C CA . GLY A 1 136 ? 4.789 7.118 -12.531 1.00 54.97 136 GLY A CA 1
ATOM 1094 C C . GLY A 1 136 ? 4.367 7.573 -13.929 1.00 54.97 136 GLY A C 1
ATOM 1095 O O . GLY A 1 136 ? 4.982 8.446 -14.541 1.00 54.97 136 GLY A O 1
ATOM 1096 N N . ASN A 1 137 ? 3.277 6.997 -14.426 1.00 52.28 137 ASN A N 1
ATOM 1097 C CA . ASN A 1 137 ? 2.551 7.528 -15.572 1.00 52.28 137 ASN A CA 1
ATOM 1098 C C . ASN A 1 137 ? 1.657 8.680 -15.061 1.00 52.28 137 ASN A C 1
ATOM 1100 O O . ASN A 1 137 ? 0.855 8.416 -14.170 1.00 52.28 137 ASN A O 1
ATOM 1104 N N . PRO A 1 138 ? 1.715 9.913 -15.597 1.00 44.06 138 PRO A N 1
ATOM 1105 C CA . PRO A 1 138 ? 0.847 11.021 -15.160 1.00 44.06 138 PRO A CA 1
ATOM 1106 C C . PRO A 1 138 ? -0.633 10.864 -15.580 1.00 44.06 138 PRO A C 1
ATOM 1108 O O . PRO A 1 138 ? -1.379 11.835 -15.586 1.00 44.06 138 PRO A O 1
ATOM 1111 N N . GLY A 1 139 ? -1.047 9.662 -15.993 1.00 39.97 139 GLY A N 1
ATOM 1112 C CA . GLY A 1 139 ? -2.380 9.350 -16.516 1.00 39.97 139 GLY A CA 1
ATOM 1113 C C . GLY A 1 139 ? -3.082 8.220 -15.763 1.00 39.97 139 GLY A C 1
ATOM 1114 O O . GLY A 1 139 ? -3.790 7.438 -16.394 1.00 39.97 139 GLY A O 1
ATOM 1115 N N . ILE A 1 140 ? -2.829 8.104 -14.457 1.00 38.34 140 ILE A N 1
ATOM 1116 C CA . ILE A 1 140 ? -3.735 7.487 -13.478 1.00 38.34 140 ILE A CA 1
ATOM 1117 C C . ILE A 1 140 ? -4.150 8.600 -12.522 1.00 38.34 140 ILE A C 1
ATOM 1119 O O . ILE A 1 140 ? -3.237 9.357 -12.119 1.00 38.34 140 ILE A O 1
#

pLDDT: mean 81.83, std 13.18, range [38.34, 94.56]

Radius of gyration: 22.31 Å; chains: 1; bounding box: 55×31×53 Å

Organism: Rozella allomycis (strain CSF55) (NCBI:txid988480)

Sequence (140 aa):
MITEEEFGRWIETQGFKEKISKFVQDNQFKFEDFYSFTKEEWVAELETVGRVIYNKLHPAMAATIDTSGLDSYWNALRVLEIGAPNTVVNLPDNVHILGNVVIGKSWFVRPCYTLLLAKCLEIIADPTTPHLVILGNPGI

Foldseek 3Di:
DADPVRVVVVLVVDPCVVVVVVVCVVVVDDPVCLVVDDLVRLCVRPNPVSNVSVCVVPVVVVVPPPQVLQVLQVVQVVPDDDDAAQDKDFTPPCRADNSDPVNHTIDTHHNCNVVVVVVVVVVVPDPPDDDDDDPDDPPD

Secondary structure (DSSP, 8-state):
---HHHHHHHHHTSTTHHHHHHHHHHHT--GGGGGG--HHHHHHHHTHHHHHHHHHH-HHHHT----HHHHHHHHHHHH-----TT-EEEPPTT--GGG-TTT-SEEE--HHHHHHHHHHHHH---TTS--------TT-